Protein AF-A0A957S3L6-F1 (afdb_monomer_lite)

Structure (mmCIF, N/CA/C/O backbone):
data_AF-A0A957S3L6-F1
#
_entry.id   AF-A0A957S3L6-F1
#
loop_
_atom_site.group_PDB
_atom_site.id
_atom_site.type_symbol
_atom_site.label_atom_id
_atom_site.label_alt_id
_atom_site.label_comp_id
_atom_site.label_asym_id
_atom_site.label_entity_id
_atom_site.label_seq_id
_atom_site.pdbx_PDB_ins_code
_atom_site.Cartn_x
_atom_site.Cartn_y
_atom_site.Cartn_z
_atom_site.occupancy
_atom_site.B_iso_or_equiv
_atom_site.auth_seq_id
_atom_site.auth_comp_id
_atom_site.auth_asym_id
_atom_site.auth_atom_id
_atom_site.pdbx_PDB_model_num
ATOM 1 N N . SER A 1 1 ? -0.558 7.832 -27.952 1.00 47.16 1 SER A N 1
ATOM 2 C CA . SER A 1 1 ? -0.254 6.564 -28.649 1.00 47.16 1 SER A CA 1
ATOM 3 C C . SER A 1 1 ? -1.316 5.564 -28.239 1.00 47.16 1 SER A C 1
ATOM 5 O O . SER A 1 1 ? -1.708 5.619 -27.081 1.00 47.16 1 SER A O 1
ATOM 7 N N . MET A 1 2 ? -1.756 4.665 -29.127 1.00 42.72 2 MET A N 1
ATOM 8 C CA . MET A 1 2 ? -2.673 3.551 -28.800 1.00 42.72 2 MET A CA 1
ATOM 9 C C . MET A 1 2 ? -2.180 2.673 -27.633 1.00 42.72 2 MET A C 1
ATOM 11 O O . MET A 1 2 ? -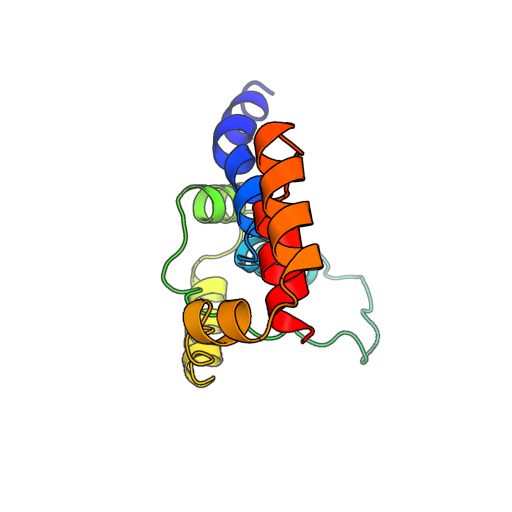2.943 1.884 -27.089 1.00 42.72 2 MET A O 1
ATOM 15 N N . GLU A 1 3 ? -0.917 2.820 -27.237 1.00 55.38 3 GLU A N 1
ATOM 16 C CA . GLU A 1 3 ? -0.316 2.157 -26.083 1.00 55.38 3 GLU A CA 1
ATOM 17 C C . GLU A 1 3 ? -0.774 2.752 -24.743 1.00 55.38 3 GLU A C 1
ATOM 19 O O . GLU A 1 3 ? -0.975 1.994 -23.806 1.00 55.38 3 GLU A O 1
ATOM 24 N N . ALA A 1 4 ? -1.010 4.066 -24.631 1.00 54.25 4 ALA A N 1
ATOM 25 C CA . ALA A 1 4 ? -1.374 4.708 -23.358 1.00 54.25 4 ALA A CA 1
ATOM 26 C C . ALA A 1 4 ? -2.774 4.293 -22.857 1.00 54.25 4 ALA A C 1
ATOM 28 O O . ALA A 1 4 ? -2.975 4.103 -21.657 1.00 54.25 4 ALA A O 1
ATOM 29 N N . GLU A 1 5 ? -3.718 4.070 -23.776 1.00 57.34 5 GLU A N 1
ATOM 30 C CA . GLU A 1 5 ? -5.068 3.581 -23.471 1.00 57.34 5 GLU A CA 1
ATOM 31 C C . GLU A 1 5 ? -5.100 2.138 -22.925 1.00 57.34 5 GLU A C 1
ATOM 33 O O . GLU A 1 5 ? -6.062 1.766 -22.253 1.00 57.34 5 GLU A O 1
ATOM 38 N N . GLY A 1 6 ? -4.066 1.322 -23.174 1.00 75.75 6 GLY A N 1
ATOM 39 C CA . GLY A 1 6 ? -4.028 -0.087 -22.757 1.00 75.75 6 GLY A CA 1
ATOM 40 C C . GLY A 1 6 ? -3.629 -0.316 -21.294 1.00 75.75 6 GLY A C 1
ATOM 41 O O . GLY A 1 6 ? -4.062 -1.294 -20.687 1.00 75.75 6 GLY A O 1
ATOM 42 N N . TRP A 1 7 ? -2.836 0.587 -20.708 1.00 83.25 7 TRP A N 1
ATOM 43 C CA . TRP A 1 7 ? -2.279 0.404 -19.358 1.00 83.25 7 TRP A CA 1
ATOM 44 C C . TRP A 1 7 ? -3.213 0.874 -18.249 1.00 83.25 7 TRP A C 1
ATOM 46 O O . TRP A 1 7 ? -3.209 0.305 -17.160 1.00 83.25 7 TRP A O 1
ATOM 56 N N . LEU A 1 8 ? -4.041 1.888 -18.513 1.00 86.56 8 LEU A N 1
ATOM 57 C CA . LEU A 1 8 ? -4.929 2.470 -17.503 1.00 86.56 8 LEU A CA 1
ATOM 58 C C . LEU A 1 8 ? -5.844 1.433 -16.826 1.00 86.56 8 LEU A C 1
ATOM 60 O O . LEU A 1 8 ? -5.908 1.442 -15.596 1.00 86.56 8 LEU A O 1
ATOM 64 N N . PRO A 1 9 ? -6.501 0.500 -17.546 1.00 92.56 9 PRO A N 1
ATOM 65 C CA . PRO A 1 9 ? -7.291 -0.551 -16.904 1.00 92.56 9 PRO A CA 1
ATOM 66 C C . PRO A 1 9 ? -6.461 -1.488 -16.017 1.00 92.56 9 PRO A C 1
ATOM 68 O O . PRO A 1 9 ? -6.946 -1.920 -14.973 1.00 92.56 9 PRO A O 1
ATOM 71 N N . ALA A 1 10 ? -5.217 -1.783 -16.405 1.00 92.38 10 ALA A N 1
ATOM 72 C CA . ALA A 1 10 ? -4.316 -2.649 -15.645 1.00 92.38 10 ALA A CA 1
ATOM 73 C C . ALA A 1 10 ? -3.745 -1.954 -14.397 1.00 92.38 10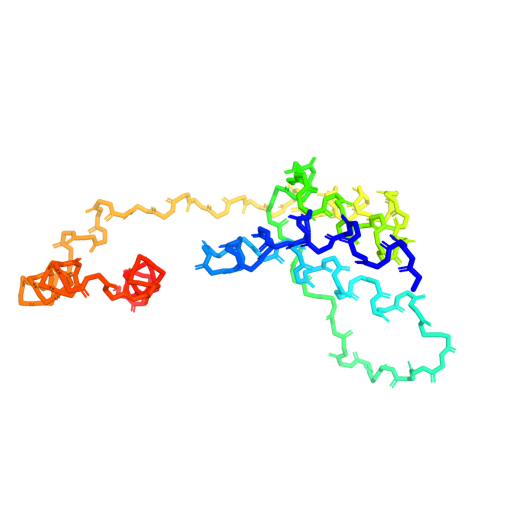 ALA A C 1
ATOM 75 O O . ALA A 1 10 ? -3.530 -2.608 -13.379 1.00 92.38 10 ALA A O 1
ATOM 76 N N . LEU A 1 11 ? -3.554 -0.632 -14.453 1.00 94.69 11 LEU A N 1
ATOM 77 C CA . LEU A 1 11 ? -3.054 0.189 -13.345 1.00 94.69 11 LEU A CA 1
ATOM 78 C C . LEU A 1 11 ? -4.164 0.679 -12.406 1.00 94.69 11 LEU A C 1
ATOM 80 O O . LEU A 1 11 ? -3.900 0.951 -11.237 1.00 94.69 11 LEU A O 1
ATOM 84 N N . ALA A 1 12 ? -5.415 0.764 -12.869 1.00 93.50 12 ALA A N 1
ATOM 85 C CA . ALA A 1 12 ? -6.549 1.224 -12.063 1.00 93.50 12 ALA A CA 1
ATOM 86 C C . ALA A 1 12 ? -6.671 0.539 -10.678 1.00 93.50 12 ALA A C 1
ATOM 88 O O . ALA A 1 12 ? -6.969 1.242 -9.703 1.00 93.50 12 ALA A O 1
ATOM 89 N N . PRO A 1 13 ? -6.406 -0.778 -10.520 1.00 95.44 13 PRO A N 1
ATOM 90 C CA . PRO A 1 13 ? -6.469 -1.434 -9.215 1.00 95.44 13 PRO A CA 1
ATOM 91 C C . PRO A 1 13 ? -5.426 -0.941 -8.200 1.00 95.44 13 PRO A C 1
ATOM 93 O O . PRO A 1 13 ? -5.704 -1.020 -7.003 1.00 95.44 13 PRO A O 1
ATOM 96 N N . VAL A 1 14 ? -4.295 -0.360 -8.632 1.00 96.06 14 VAL A N 1
ATOM 97 C CA . VAL A 1 14 ? -3.252 0.184 -7.733 1.00 96.06 14 VAL A CA 1
ATOM 98 C C . VAL A 1 14 ? -3.842 1.190 -6.744 1.00 96.06 14 VAL A C 1
ATOM 100 O O . VAL A 1 14 ? -3.513 1.184 -5.558 1.00 96.06 14 VAL A O 1
ATOM 103 N N . ARG A 1 15 ? -4.791 2.022 -7.193 1.00 94.62 15 ARG A N 1
ATOM 104 C CA . ARG A 1 15 ? -5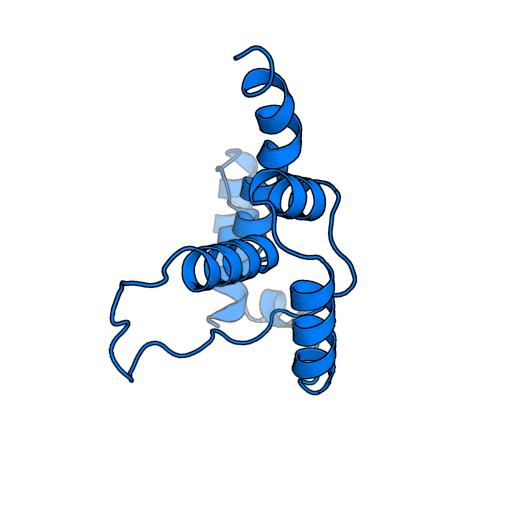.486 2.970 -6.310 1.00 94.62 15 ARG A CA 1
ATOM 105 C C . ARG A 1 15 ? -6.192 2.253 -5.157 1.00 94.62 15 ARG A C 1
ATOM 107 O O . ARG A 1 15 ? -6.133 2.709 -4.017 1.00 94.62 15 ARG A O 1
ATOM 114 N N . ASN A 1 16 ? -6.882 1.152 -5.446 1.00 90.38 16 ASN A N 1
ATOM 115 C CA . ASN A 1 16 ? -7.596 0.391 -4.426 1.00 90.38 16 ASN A CA 1
ATOM 116 C C . ASN A 1 16 ? -6.629 -0.321 -3.480 1.00 90.38 16 ASN A C 1
ATOM 118 O O . ASN A 1 16 ? -6.896 -0.347 -2.282 1.00 90.38 16 ASN A O 1
ATOM 122 N N . GLU A 1 17 ? -5.512 -0.840 -3.985 1.00 93.25 17 GLU A N 1
ATOM 123 C CA . GLU A 1 17 ? -4.448 -1.442 -3.172 1.00 93.25 17 GLU A CA 1
ATOM 124 C C . GLU A 1 17 ? -3.903 -0.445 -2.139 1.00 93.25 17 GLU A C 1
ATOM 126 O O . GLU A 1 17 ? -3.936 -0.728 -0.938 1.00 93.25 17 GLU A O 1
ATOM 131 N N . ILE A 1 18 ? -3.550 0.771 -2.575 1.00 92.38 18 ILE A N 1
ATOM 132 C CA . ILE A 1 18 ? -3.067 1.847 -1.693 1.00 92.38 18 ILE A CA 1
ATOM 133 C C . ILE A 1 18 ? -4.113 2.190 -0.624 1.00 92.38 18 ILE A C 1
ATOM 135 O O . ILE A 1 18 ? -3.801 2.245 0.564 1.00 92.38 18 ILE A O 1
ATOM 139 N N . LEU A 1 19 ? -5.382 2.348 -1.014 1.00 86.50 19 LEU A N 1
ATOM 140 C CA . LEU A 1 19 ? -6.483 2.617 -0.076 1.00 86.50 19 LEU A CA 1
ATOM 141 C C . LEU A 1 19 ? -6.713 1.485 0.943 1.00 86.50 19 LEU A C 1
ATOM 143 O O . LEU A 1 19 ? -7.320 1.700 1.994 1.00 86.50 19 LEU A O 1
ATOM 147 N N . HIS A 1 20 ? -6.261 0.267 0.645 1.00 83.94 20 HIS A N 1
ATOM 148 C CA . HIS A 1 20 ? -6.356 -0.887 1.538 1.00 83.94 20 HIS A CA 1
ATOM 149 C C . HIS A 1 20 ? -5.079 -1.130 2.353 1.00 83.94 20 HIS A C 1
ATOM 151 O O . HIS A 1 20 ? -5.063 -2.032 3.192 1.00 83.94 20 HIS A O 1
ATOM 157 N N . GLY A 1 21 ? -4.060 -0.282 2.192 1.00 83.94 21 GLY A N 1
ATOM 158 C CA . GLY A 1 21 ? -2.793 -0.369 2.914 1.00 83.94 21 GLY A CA 1
ATOM 159 C C . GLY A 1 21 ? -1.765 -1.288 2.261 1.00 83.94 21 GLY A C 1
ATOM 160 O O . GLY A 1 21 ? -0.788 -1.660 2.906 1.00 83.94 21 GLY A O 1
ATOM 161 N N . ASP A 1 22 ? -1.979 -1.678 1.006 1.00 90.62 22 ASP A N 1
ATOM 162 C CA . ASP A 1 22 ? -0.956 -2.337 0.207 1.00 90.62 22 ASP A CA 1
ATOM 163 C C . ASP A 1 22 ? -0.118 -1.276 -0.513 1.00 90.62 22 ASP A C 1
ATOM 165 O O . ASP A 1 22 ? -0.495 -0.738 -1.553 1.00 90.62 22 ASP A O 1
ATOM 169 N N . TYR A 1 23 ? 1.023 -0.946 0.090 1.00 93.38 23 TYR A N 1
ATOM 170 C CA . TYR A 1 23 ? 1.916 0.113 -0.380 1.00 93.38 23 TYR A CA 1
ATOM 171 C C . TYR A 1 23 ? 3.046 -0.392 -1.282 1.00 93.38 23 TYR A C 1
ATOM 173 O O . TYR A 1 23 ? 3.960 0.372 -1.593 1.00 93.38 23 TYR A O 1
ATOM 181 N N . ARG A 1 24 ? 2.991 -1.651 -1.748 1.00 95.44 24 ARG A N 1
ATOM 182 C CA . ARG A 1 24 ? 4.012 -2.210 -2.653 1.00 95.44 24 ARG A CA 1
ATOM 183 C C . ARG A 1 24 ? 4.182 -1.373 -3.918 1.00 95.44 24 ARG A C 1
ATOM 185 O O . ARG A 1 24 ? 5.308 -1.114 -4.319 1.00 95.44 24 ARG A O 1
ATOM 192 N N . ALA A 1 25 ? 3.091 -0.854 -4.479 1.00 95.69 25 ALA A N 1
ATOM 193 C CA . ALA A 1 25 ? 3.142 0.050 -5.626 1.00 95.69 25 ALA A CA 1
ATOM 194 C C . ALA A 1 25 ? 3.928 1.349 -5.354 1.00 95.69 25 ALA A C 1
ATOM 196 O O . ALA A 1 25 ? 4.671 1.802 -6.217 1.00 95.69 25 ALA A O 1
ATOM 197 N N . LEU A 1 26 ? 3.816 1.927 -4.152 1.00 95.25 26 LEU A N 1
ATOM 198 C CA . LEU A 1 26 ? 4.562 3.138 -3.788 1.00 95.25 26 LEU A CA 1
ATOM 199 C C . LEU A 1 26 ? 6.061 2.852 -3.650 1.00 95.25 26 LEU A C 1
ATOM 201 O O . LEU A 1 26 ? 6.875 3.650 -4.105 1.00 95.25 26 LEU A O 1
ATOM 205 N N . TYR A 1 27 ? 6.422 1.697 -3.083 1.00 94.50 27 TYR A N 1
ATOM 206 C CA . TYR A 1 27 ? 7.814 1.244 -3.031 1.00 94.50 27 TYR A CA 1
ATOM 207 C C . TYR A 1 27 ? 8.402 1.040 -4.437 1.00 94.50 27 TYR A C 1
ATOM 209 O O . TYR A 1 27 ? 9.515 1.477 -4.706 1.00 94.50 27 TYR A O 1
ATOM 217 N N . LEU A 1 28 ? 7.644 0.428 -5.354 1.00 94.94 28 LEU A N 1
ATOM 218 C CA . LEU A 1 28 ? 8.074 0.223 -6.742 1.00 94.94 28 LEU A CA 1
ATOM 219 C C . LEU A 1 28 ? 8.298 1.551 -7.480 1.00 94.94 28 LEU A C 1
ATOM 221 O O . LEU A 1 28 ? 9.309 1.704 -8.157 1.00 94.94 28 LEU A O 1
ATOM 225 N N . VAL A 1 29 ? 7.406 2.532 -7.304 1.00 93.31 29 VAL A N 1
ATOM 226 C CA . VAL A 1 29 ? 7.592 3.884 -7.866 1.00 93.31 29 VAL A CA 1
ATOM 227 C C . VAL A 1 29 ? 8.809 4.573 -7.257 1.00 93.31 29 VAL A C 1
ATOM 229 O O . VAL A 1 29 ? 9.546 5.231 -7.982 1.00 93.31 29 VAL A O 1
ATOM 232 N N . TRP A 1 30 ? 9.051 4.405 -5.953 1.00 91.50 30 TRP A N 1
ATOM 233 C CA . TRP A 1 30 ? 10.264 4.920 -5.319 1.00 91.50 30 TRP A CA 1
ATOM 234 C C . TRP A 1 30 ? 11.524 4.297 -5.935 1.00 91.50 30 TRP A C 1
ATOM 236 O O . TRP A 1 30 ? 12.424 5.036 -6.317 1.00 91.50 30 TRP A O 1
ATOM 246 N N . ARG A 1 31 ? 11.562 2.968 -6.131 1.00 89.50 31 ARG A N 1
ATOM 247 C CA . ARG A 1 31 ? 12.684 2.294 -6.815 1.00 89.50 31 ARG A CA 1
ATOM 248 C C . ARG A 1 31 ? 12.917 2.845 -8.213 1.00 89.50 31 ARG A C 1
ATOM 250 O O . ARG A 1 31 ? 14.036 3.216 -8.538 1.00 89.50 31 ARG A O 1
ATOM 257 N N . TRP A 1 32 ? 11.853 2.935 -9.002 1.00 89.75 32 TRP A N 1
ATOM 258 C CA . TRP A 1 32 ? 11.915 3.496 -10.344 1.00 89.75 32 TRP A CA 1
ATOM 259 C C . TRP A 1 32 ? 12.441 4.933 -10.353 1.00 89.75 32 TRP A C 1
ATOM 261 O O . TRP A 1 32 ? 13.278 5.270 -11.178 1.00 89.75 32 TRP A O 1
ATOM 271 N N . PHE A 1 33 ? 11.983 5.768 -9.418 1.00 85.69 33 PHE A N 1
ATOM 272 C CA . PHE A 1 33 ? 12.408 7.161 -9.311 1.00 85.69 33 PHE A CA 1
ATOM 273 C C . PHE A 1 33 ? 13.904 7.298 -8.998 1.00 85.69 33 PHE A C 1
ATOM 275 O O . PHE A 1 33 ? 14.564 8.135 -9.601 1.00 85.69 33 PHE A O 1
ATOM 282 N N . ILE A 1 34 ? 14.443 6.466 -8.100 1.00 83.19 34 ILE A N 1
ATOM 283 C CA . ILE A 1 34 ? 15.879 6.464 -7.774 1.00 83.19 34 ILE A CA 1
ATOM 284 C C . ILE A 1 34 ? 16.728 5.979 -8.955 1.00 83.19 34 ILE A C 1
ATOM 286 O O . ILE A 1 34 ? 17.814 6.503 -9.175 1.00 83.19 34 ILE A O 1
ATOM 290 N N . ASP A 1 35 ? 16.239 5.005 -9.726 1.00 77.50 35 ASP A N 1
ATOM 291 C CA . ASP A 1 35 ? 16.980 4.437 -10.861 1.00 77.50 35 ASP A CA 1
ATOM 292 C C . ASP A 1 35 ? 16.927 5.328 -12.126 1.00 77.50 35 ASP A C 1
ATOM 294 O O . ASP A 1 35 ? 17.705 5.126 -13.057 1.00 77.50 35 ASP A O 1
ATOM 298 N N . LEU A 1 36 ? 16.007 6.299 -12.191 1.00 72.50 36 LEU A N 1
ATOM 299 C CA . LEU A 1 36 ? 15.830 7.193 -13.342 1.00 72.50 36 LEU A CA 1
ATOM 300 C C . LEU A 1 36 ? 16.842 8.339 -13.425 1.00 72.50 36 LEU A C 1
ATOM 302 O O . LEU A 1 36 ? 16.941 8.968 -14.482 1.00 72.50 36 LEU A O 1
ATOM 306 N N . ASP A 1 37 ? 17.532 8.660 -12.334 1.00 61.78 37 ASP A N 1
ATOM 307 C CA . ASP A 1 37 ? 18.216 9.943 -12.214 1.00 61.78 37 ASP A CA 1
ATOM 308 C C . ASP A 1 37 ? 19.719 9.793 -11.945 1.00 61.78 37 ASP A C 1
ATOM 310 O O . ASP A 1 37 ? 20.166 9.688 -10.807 1.00 61.78 37 ASP A O 1
ATOM 314 N N . ASP A 1 38 ? 20.513 9.849 -13.018 1.00 56.28 38 ASP A N 1
ATOM 315 C CA . ASP A 1 38 ? 21.979 9.979 -12.977 1.00 56.28 38 ASP A CA 1
ATOM 316 C C . ASP A 1 38 ? 22.444 11.378 -12.481 1.00 56.28 38 ASP A C 1
ATOM 318 O O . ASP A 1 38 ? 23.645 11.663 -12.491 1.00 56.28 38 ASP A O 1
ATOM 322 N N . GLY A 1 39 ? 21.535 12.293 -12.099 1.00 52.50 39 GLY A N 1
ATOM 323 C CA . GLY A 1 39 ? 21.865 13.711 -11.887 1.00 52.50 39 GLY A CA 1
ATOM 324 C C . GLY A 1 39 ? 21.159 14.448 -10.746 1.00 52.50 39 GLY A C 1
ATOM 325 O O . GLY A 1 39 ? 21.550 15.581 -10.450 1.00 52.50 39 GLY A O 1
ATOM 326 N N . VAL A 1 40 ? 20.166 13.863 -10.077 1.00 56.50 40 VAL A N 1
ATOM 327 C CA . VAL A 1 40 ? 19.645 14.429 -8.827 1.00 56.50 40 VAL A CA 1
ATOM 328 C C . VAL A 1 40 ? 20.538 13.974 -7.683 1.00 56.50 40 VAL A C 1
ATOM 330 O O . VAL A 1 40 ? 20.514 12.817 -7.272 1.00 56.50 40 VAL A O 1
ATOM 333 N N . GLU A 1 41 ? 21.319 14.916 -7.146 1.00 58.12 41 GLU A N 1
ATOM 334 C CA . GLU A 1 41 ? 21.913 14.803 -5.813 1.00 58.12 41 GLU A CA 1
ATOM 335 C C . GLU A 1 41 ? 20.769 14.728 -4.797 1.00 58.12 41 GLU A C 1
ATOM 337 O O . GLU A 1 41 ? 20.334 15.720 -4.206 1.00 58.12 41 GLU A O 1
ATOM 342 N N . LEU A 1 42 ? 20.223 13.528 -4.631 1.00 63.19 42 LEU A N 1
ATOM 343 C CA . LEU A 1 42 ? 19.447 13.198 -3.458 1.00 63.19 42 LEU A CA 1
ATOM 344 C C . LEU A 1 42 ? 20.402 13.401 -2.292 1.00 63.19 42 LEU A C 1
ATOM 346 O O . LEU A 1 42 ? 21.421 12.719 -2.202 1.00 63.19 42 LEU A O 1
ATOM 350 N N . GLY A 1 43 ? 20.119 14.405 -1.462 1.00 61.38 43 GLY A N 1
ATOM 351 C CA . GLY A 1 43 ? 20.930 14.651 -0.277 1.00 61.38 43 GLY A CA 1
ATOM 352 C C . GLY A 1 43 ? 21.068 13.362 0.531 1.00 61.38 43 GLY A C 1
ATOM 353 O O . GLY A 1 43 ? 20.171 12.517 0.495 1.00 61.38 43 GLY A O 1
ATOM 354 N N . ASP A 1 44 ? 22.165 13.232 1.276 1.00 65.38 44 ASP A N 1
ATOM 355 C CA . ASP A 1 44 ? 22.518 12.028 2.050 1.00 65.38 44 ASP A CA 1
ATOM 356 C C . ASP A 1 44 ? 21.402 11.529 3.003 1.00 65.38 44 ASP A C 1
ATOM 358 O O . ASP A 1 44 ? 21.457 10.412 3.515 1.00 65.38 44 ASP A O 1
ATOM 362 N N . ASP A 1 45 ? 20.366 12.341 3.221 1.00 71.75 45 ASP A N 1
ATOM 363 C CA . ASP A 1 45 ? 19.181 12.059 4.028 1.00 71.75 45 ASP A CA 1
ATOM 364 C C . ASP A 1 45 ? 18.068 11.273 3.295 1.00 71.75 45 ASP A C 1
ATOM 366 O O . ASP A 1 45 ? 17.079 10.880 3.924 1.00 71.75 45 ASP A O 1
ATOM 370 N N . VAL A 1 46 ? 18.170 11.038 1.979 1.00 74.81 46 VAL A N 1
ATOM 371 C CA . VAL A 1 46 ? 17.169 10.252 1.233 1.00 74.81 46 VAL A CA 1
ATOM 372 C C . VAL A 1 46 ? 17.410 8.762 1.456 1.00 74.81 46 VAL A C 1
ATOM 374 O O . VAL A 1 46 ? 18.153 8.097 0.737 1.00 74.81 46 VAL A O 1
ATOM 377 N N . LEU A 1 47 ? 16.752 8.231 2.481 1.00 79.88 47 LEU A N 1
ATOM 378 C CA . LEU A 1 47 ? 16.829 6.822 2.850 1.00 79.88 47 LEU A CA 1
ATOM 379 C C . LEU A 1 47 ? 15.839 5.965 2.060 1.00 79.88 47 LEU A C 1
ATOM 381 O O . LEU A 1 47 ? 14.718 6.384 1.759 1.00 79.88 47 LEU A O 1
ATOM 385 N N . GLU A 1 48 ? 16.242 4.721 1.795 1.00 84.19 48 GLU A N 1
ATOM 386 C CA . GLU A 1 48 ? 15.333 3.705 1.273 1.00 84.19 48 GLU A CA 1
ATOM 387 C C . GLU A 1 48 ? 14.170 3.485 2.253 1.00 84.19 48 GLU A C 1
ATOM 389 O O . GLU A 1 48 ? 14.405 3.199 3.434 1.00 84.19 48 GLU A O 1
ATOM 394 N N . PRO A 1 49 ? 12.906 3.618 1.801 1.00 87.56 49 PRO A N 1
ATOM 395 C CA . PRO A 1 49 ? 11.766 3.274 2.625 1.00 87.56 49 PRO A CA 1
ATOM 396 C C . PRO A 1 49 ? 11.811 1.781 2.980 1.00 87.56 49 PRO A C 1
ATOM 398 O O . PRO A 1 49 ? 12.328 0.973 2.204 1.00 87.56 49 PRO A O 1
ATOM 401 N N . PRO A 1 50 ? 11.222 1.378 4.120 1.00 87.31 50 PRO A N 1
ATOM 402 C CA . PRO A 1 50 ? 11.159 -0.026 4.501 1.00 87.31 50 PRO A CA 1
ATOM 403 C C . PRO A 1 50 ? 10.575 -0.888 3.380 1.00 87.31 50 PRO A C 1
ATOM 405 O O . PRO A 1 50 ? 9.525 -0.557 2.819 1.00 87.31 50 PRO A O 1
ATOM 408 N N . VAL A 1 51 ? 11.233 -2.012 3.085 1.00 89.56 51 VAL A N 1
ATOM 409 C CA . VAL A 1 51 ? 10.744 -2.956 2.078 1.00 89.56 51 VAL A CA 1
ATOM 410 C C . VAL A 1 51 ? 9.371 -3.479 2.520 1.00 89.56 51 VAL A C 1
ATOM 412 O O . VAL A 1 51 ? 9.251 -4.035 3.617 1.00 89.56 51 VAL A O 1
ATOM 415 N N . PRO A 1 52 ? 8.319 -3.315 1.701 1.00 88.75 52 PRO A N 1
ATOM 416 C CA . PRO A 1 52 ? 6.984 -3.754 2.068 1.00 88.75 52 PRO A CA 1
ATOM 417 C C . PRO A 1 52 ? 6.901 -5.289 2.120 1.00 88.75 52 PRO A C 1
ATOM 419 O O . PRO A 1 52 ? 7.542 -5.980 1.321 1.00 88.75 52 PRO A O 1
ATOM 422 N N . PRO A 1 53 ? 6.072 -5.852 3.016 1.00 84.81 53 PRO A N 1
ATOM 423 C CA . PRO A 1 53 ? 5.906 -7.294 3.114 1.00 84.81 53 PRO A CA 1
ATOM 424 C C . PRO A 1 53 ? 5.311 -7.865 1.824 1.00 84.81 53 PRO A C 1
ATOM 426 O O . PRO A 1 53 ? 4.478 -7.233 1.168 1.00 84.81 53 PRO A O 1
ATOM 429 N N . ARG A 1 54 ? 5.676 -9.113 1.508 1.00 88.44 54 ARG A N 1
ATOM 430 C CA . ARG A 1 54 ? 5.164 -9.869 0.349 1.00 88.44 54 ARG A CA 1
ATOM 431 C C . ARG A 1 54 ? 5.508 -9.230 -1.004 1.00 88.44 54 ARG A C 1
ATOM 433 O O . ARG A 1 54 ? 4.738 -9.347 -1.961 1.00 88.44 54 ARG A O 1
ATOM 440 N N . LEU A 1 55 ? 6.635 -8.522 -1.094 1.00 91.38 55 LEU A N 1
ATOM 441 C CA . LEU A 1 55 ? 7.125 -7.961 -2.358 1.00 91.38 55 LEU A CA 1
ATOM 442 C C . LEU A 1 55 ? 7.480 -9.055 -3.390 1.00 91.38 55 LEU A C 1
ATOM 444 O O . LEU A 1 55 ? 7.471 -8.796 -4.586 1.00 91.38 55 LEU A O 1
ATOM 448 N N . ASP A 1 56 ? 7.688 -10.296 -2.943 1.00 89.88 56 ASP A N 1
ATOM 449 C CA . ASP A 1 56 ? 7.847 -11.503 -3.765 1.00 89.88 56 ASP A CA 1
ATOM 450 C C . ASP A 1 56 ? 6.536 -12.003 -4.412 1.00 89.88 56 ASP A C 1
ATOM 452 O O . ASP A 1 56 ? 6.567 -12.874 -5.281 1.00 89.88 56 ASP A O 1
ATOM 456 N N . LYS A 1 57 ? 5.372 -11.479 -4.000 1.00 91.81 57 LYS A N 1
ATOM 457 C CA . LYS A 1 57 ? 4.035 -11.939 -4.429 1.00 91.81 57 LYS A CA 1
ATOM 458 C C . LYS A 1 57 ? 3.210 -10.820 -5.055 1.00 91.81 57 LYS A C 1
ATOM 460 O O . LYS A 1 57 ? 2.143 -10.464 -4.547 1.00 91.81 57 LYS A O 1
ATOM 465 N N . LEU A 1 58 ? 3.721 -10.241 -6.132 1.00 94.50 58 LEU A N 1
ATOM 466 C CA . LEU A 1 58 ? 3.114 -9.099 -6.818 1.00 94.50 58 LEU A CA 1
ATOM 467 C C . LEU A 1 58 ? 1.697 -9.403 -7.329 1.00 94.50 58 LEU A C 1
ATOM 469 O O . LEU A 1 58 ? 1.396 -10.514 -7.771 1.00 94.50 58 LEU A O 1
ATOM 473 N N . THR A 1 59 ? 0.816 -8.404 -7.272 1.00 95.62 59 THR A N 1
ATOM 474 C CA . THR A 1 59 ? -0.488 -8.463 -7.952 1.00 95.62 59 THR A CA 1
ATOM 475 C C . THR A 1 59 ? -0.326 -8.202 -9.451 1.00 95.62 59 THR A C 1
ATOM 477 O O . THR A 1 59 ? 0.694 -7.680 -9.899 1.00 95.62 59 THR A O 1
ATOM 480 N N . VAL A 1 60 ? -1.359 -8.504 -10.245 1.00 95.38 60 VAL A N 1
ATOM 481 C CA . VAL A 1 60 ? -1.373 -8.182 -11.687 1.00 95.38 60 VAL A CA 1
ATOM 482 C C . VAL A 1 60 ? -1.178 -6.681 -11.926 1.00 95.38 60 VAL A C 1
ATOM 484 O O . VAL A 1 60 ? -0.464 -6.297 -12.845 1.00 95.38 60 VAL A O 1
ATOM 487 N N . ALA A 1 61 ? -1.766 -5.831 -11.081 1.00 96.25 61 ALA A N 1
ATOM 488 C CA . ALA A 1 61 ? -1.640 -4.383 -11.206 1.00 96.25 61 ALA A CA 1
ATOM 489 C C . ALA A 1 61 ? -0.228 -3.886 -10.849 1.00 96.25 61 ALA A C 1
ATOM 491 O O . ALA A 1 61 ? 0.291 -2.984 -11.501 1.00 96.25 61 ALA A O 1
ATOM 492 N N . GLN A 1 62 ? 0.423 -4.508 -9.861 1.00 96.75 62 GLN A N 1
ATOM 493 C CA . GLN A 1 62 ? 1.815 -4.216 -9.499 1.00 96.75 62 GLN A CA 1
ATOM 494 C C . GLN A 1 62 ? 2.799 -4.690 -10.572 1.00 96.75 62 GLN A C 1
ATOM 496 O O . GLN A 1 62 ? 3.761 -3.984 -10.861 1.00 96.75 62 GLN A O 1
ATOM 501 N N . GLN A 1 63 ? 2.538 -5.839 -11.204 1.00 96.12 63 GLN A N 1
ATOM 502 C CA . GLN A 1 63 ? 3.324 -6.285 -12.354 1.00 96.12 63 GLN A CA 1
ATOM 503 C C . GLN A 1 63 ? 3.158 -5.329 -13.539 1.00 96.12 63 GLN A C 1
ATOM 505 O O . GLN A 1 63 ? 4.147 -4.901 -14.119 1.00 96.12 63 GLN A O 1
ATOM 510 N N . ALA A 1 64 ? 1.925 -4.911 -13.840 1.00 94.94 64 ALA A N 1
ATOM 511 C CA . ALA A 1 64 ? 1.673 -3.922 -14.886 1.00 94.94 64 ALA A CA 1
ATOM 512 C C . ALA A 1 64 ? 2.384 -2.586 -14.609 1.00 94.94 64 ALA A C 1
ATOM 514 O O . ALA A 1 64 ? 2.835 -1.931 -15.543 1.00 94.94 64 ALA A O 1
ATOM 515 N N . LEU A 1 65 ? 2.509 -2.188 -13.338 1.00 95.50 65 LEU A N 1
ATOM 516 C CA . LEU A 1 65 ? 3.272 -1.008 -12.932 1.00 95.50 65 LEU A CA 1
ATOM 517 C C . LEU A 1 65 ? 4.779 -1.179 -13.165 1.00 95.50 65 LEU A C 1
ATOM 519 O O . LEU A 1 65 ? 5.405 -0.259 -13.680 1.00 95.50 65 LEU A O 1
ATOM 523 N N . ILE A 1 66 ? 5.349 -2.341 -12.830 1.00 94.88 66 ILE A N 1
ATOM 524 C CA . ILE A 1 66 ? 6.756 -2.677 -13.116 1.00 94.88 66 ILE A CA 1
ATOM 525 C C . ILE A 1 66 ? 7.034 -2.600 -14.614 1.00 94.88 66 ILE A C 1
ATOM 527 O O . ILE A 1 66 ? 7.991 -1.943 -15.021 1.00 94.88 66 ILE A O 1
ATOM 531 N N . ASP A 1 67 ? 6.172 -3.224 -15.416 1.00 93.69 67 ASP A N 1
ATOM 532 C CA . ASP A 1 67 ? 6.308 -3.271 -16.869 1.00 93.69 67 ASP A CA 1
ATOM 533 C C . ASP A 1 67 ? 6.177 -1.865 -17.480 1.00 93.69 67 ASP A C 1
ATOM 535 O O . ASP A 1 67 ? 6.952 -1.496 -18.360 1.00 93.69 67 ASP A O 1
ATOM 539 N N . TRP A 1 68 ? 5.237 -1.054 -16.976 1.00 91.44 68 TRP A N 1
ATOM 540 C CA . TRP A 1 68 ? 5.035 0.330 -17.412 1.00 91.44 68 TRP A CA 1
ATOM 541 C C . 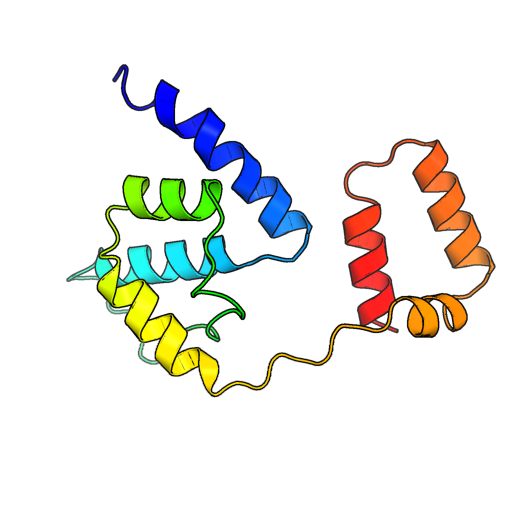TRP A 1 68 ? 6.217 1.243 -17.057 1.00 91.44 68 TRP A C 1
ATOM 543 O O . TRP A 1 68 ? 6.640 2.052 -17.881 1.00 91.44 68 TRP A O 1
ATOM 553 N N . CYS A 1 69 ? 6.770 1.103 -15.849 1.00 90.25 69 CYS A N 1
ATOM 554 C CA . CYS A 1 69 ? 7.954 1.836 -15.400 1.00 90.25 69 CYS A CA 1
ATOM 555 C C . CYS A 1 69 ? 9.257 1.312 -16.041 1.00 90.25 69 CYS A C 1
ATOM 557 O O . CYS A 1 69 ? 10.260 2.022 -16.054 1.00 90.25 69 CYS A O 1
ATOM 559 N N . GLY A 1 70 ? 9.271 0.084 -16.566 1.00 91.12 70 GLY A N 1
ATOM 560 C CA . GLY A 1 70 ? 10.482 -0.562 -17.076 1.00 91.12 70 GLY A CA 1
ATOM 561 C C . GLY A 1 70 ? 11.474 -0.957 -15.975 1.00 91.12 70 GLY A C 1
ATOM 562 O O . GLY A 1 70 ? 12.681 -0.934 -16.203 1.00 91.12 70 GLY A O 1
ATOM 563 N N . ILE A 1 71 ? 10.985 -1.292 -14.777 1.00 91.94 71 ILE A N 1
ATOM 564 C CA . ILE A 1 71 ? 11.834 -1.687 -13.639 1.00 91.94 71 ILE A CA 1
ATOM 565 C C . ILE A 1 71 ? 12.394 -3.093 -13.890 1.00 91.94 71 ILE A C 1
ATOM 567 O O . ILE A 1 71 ? 11.639 -4.015 -14.201 1.00 91.94 71 ILE A O 1
ATOM 571 N N . ASP A 1 72 ? 13.704 -3.302 -13.705 1.00 92.19 72 ASP A N 1
ATOM 572 C CA . ASP A 1 72 ? 14.282 -4.650 -13.789 1.00 92.19 72 ASP A CA 1
ATOM 573 C C . ASP A 1 72 ? 13.747 -5.522 -12.639 1.00 92.19 72 ASP A C 1
ATOM 575 O O . ASP A 1 72 ? 13.955 -5.245 -11.454 1.00 92.19 72 ASP A O 1
ATOM 579 N N . GLN A 1 73 ? 13.091 -6.630 -12.990 1.00 90.81 73 GLN A N 1
ATOM 580 C CA . GLN A 1 73 ? 12.539 -7.596 -12.040 1.00 90.81 73 GLN A CA 1
ATOM 581 C C . GLN A 1 73 ? 13.582 -8.112 -11.029 1.00 90.81 73 GLN A C 1
ATOM 583 O O . GLN A 1 73 ? 13.237 -8.477 -9.903 1.00 90.81 73 GLN A O 1
ATOM 588 N N . ARG A 1 74 ? 14.871 -8.141 -11.391 1.00 91.62 74 ARG A N 1
ATOM 589 C CA . ARG A 1 74 ? 15.964 -8.529 -10.487 1.00 91.62 74 ARG A CA 1
ATOM 590 C C . ARG A 1 74 ? 16.115 -7.568 -9.312 1.00 91.62 74 ARG A C 1
ATOM 592 O O . ARG A 1 74 ? 16.420 -8.037 -8.218 1.00 91.62 74 ARG A O 1
ATOM 599 N N . ILE A 1 75 ? 15.861 -6.273 -9.511 1.00 89.94 75 ILE A N 1
ATOM 600 C CA . ILE A 1 75 ? 15.892 -5.256 -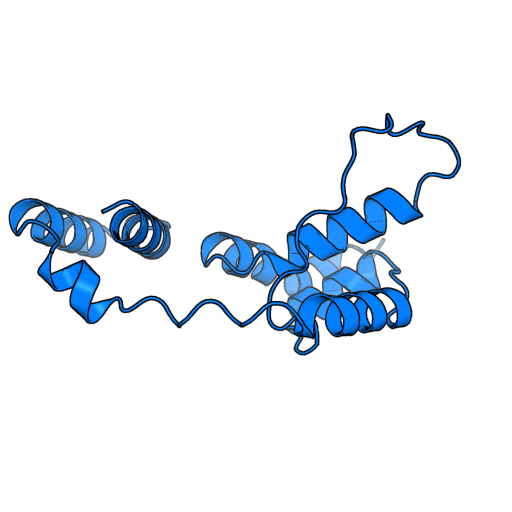8.448 1.00 89.94 75 ILE A CA 1
ATOM 601 C C . ILE A 1 75 ? 14.771 -5.533 -7.447 1.00 89.94 75 ILE A C 1
ATOM 603 O O . ILE A 1 75 ? 15.014 -5.600 -6.243 1.00 89.94 75 ILE A O 1
ATOM 607 N N . VAL A 1 76 ? 13.562 -5.804 -7.946 1.00 92.56 76 VAL A N 1
ATOM 608 C CA . VAL A 1 76 ? 12.401 -6.148 -7.109 1.00 92.56 76 VAL A CA 1
ATOM 609 C C . VAL A 1 76 ? 12.658 -7.424 -6.304 1.00 92.56 76 VAL A C 1
ATOM 611 O O . VAL A 1 76 ? 12.392 -7.471 -5.103 1.00 92.56 76 VAL A O 1
ATOM 614 N N . ASN A 1 77 ? 13.238 -8.446 -6.935 1.00 92.31 77 ASN A N 1
ATOM 615 C CA . ASN A 1 77 ? 13.565 -9.707 -6.270 1.00 92.31 77 ASN A CA 1
ATOM 616 C C . ASN A 1 77 ? 14.659 -9.538 -5.203 1.00 92.31 77 ASN A C 1
ATOM 618 O O . ASN A 1 77 ? 14.568 -10.140 -4.133 1.00 92.31 77 ASN A O 1
ATOM 622 N N . ALA A 1 78 ? 15.681 -8.721 -5.475 1.00 90.19 78 ALA A N 1
ATOM 623 C CA . ALA A 1 78 ? 16.740 -8.421 -4.514 1.00 90.19 78 ALA A CA 1
ATOM 624 C C . ALA A 1 78 ? 16.188 -7.678 -3.289 1.00 90.19 78 ALA A C 1
ATOM 626 O O . ALA A 1 78 ? 16.473 -8.068 -2.155 1.00 90.19 78 ALA A O 1
ATOM 627 N N . ALA A 1 79 ? 15.334 -6.675 -3.512 1.00 90.19 79 ALA A N 1
ATOM 628 C CA . ALA A 1 79 ? 14.630 -5.966 -2.450 1.00 90.19 79 ALA A CA 1
ATOM 629 C C . ALA A 1 79 ? 13.768 -6.912 -1.605 1.00 90.19 79 ALA A C 1
ATOM 631 O O . ALA A 1 79 ? 13.874 -6.919 -0.380 1.00 90.19 79 ALA A O 1
ATOM 632 N N . ALA A 1 80 ? 12.965 -7.766 -2.248 1.00 91.12 80 ALA A N 1
ATOM 633 C CA . ALA A 1 80 ? 12.127 -8.740 -1.554 1.00 91.12 80 ALA A CA 1
ATOM 634 C C . ALA A 1 80 ? 12.955 -9.696 -0.678 1.00 91.12 80 ALA A C 1
ATOM 636 O O . ALA A 1 80 ? 12.576 -9.972 0.460 1.00 91.12 80 ALA A O 1
ATOM 637 N N . ALA A 1 81 ? 14.110 -10.156 -1.170 1.00 88.44 81 ALA A N 1
ATOM 638 C CA . ALA A 1 81 ? 15.019 -11.013 -0.411 1.00 88.44 81 ALA A CA 1
ATOM 639 C C . ALA A 1 81 ? 15.644 -10.295 0.798 1.00 88.44 81 ALA A C 1
ATOM 641 O O . ALA A 1 81 ? 15.756 -10.891 1.869 1.00 88.44 81 ALA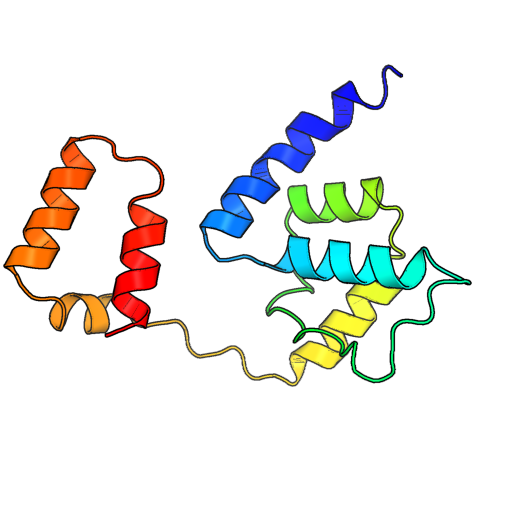 A O 1
ATOM 642 N N . ALA A 1 82 ? 16.011 -9.017 0.657 1.00 82.88 82 ALA A N 1
ATOM 643 C CA . ALA A 1 82 ? 16.513 -8.205 1.766 1.00 82.88 82 ALA A CA 1
ATOM 644 C C . ALA A 1 82 ? 15.424 -7.954 2.828 1.00 82.88 82 ALA A C 1
ATOM 646 O O . ALA A 1 82 ? 15.670 -8.089 4.030 1.00 82.88 82 ALA A O 1
ATOM 647 N N . GLY A 1 83 ? 14.197 -7.664 2.382 1.00 73.69 83 GLY A N 1
ATOM 648 C CA . GLY A 1 83 ? 13.036 -7.400 3.236 1.00 73.69 83 GLY A CA 1
ATOM 649 C C . GLY A 1 83 ? 12.462 -8.628 3.946 1.00 73.69 83 GLY A C 1
ATOM 650 O O . GLY A 1 83 ? 11.858 -8.480 5.003 1.00 73.69 83 GLY A O 1
ATOM 651 N N . ALA A 1 84 ? 12.694 -9.842 3.434 1.00 61.03 84 ALA A N 1
ATOM 652 C CA . ALA A 1 84 ? 12.230 -11.097 4.043 1.00 61.03 84 ALA A CA 1
ATOM 653 C C . ALA A 1 84 ? 12.834 -11.383 5.434 1.00 61.03 84 ALA A C 1
ATOM 655 O O . ALA A 1 84 ? 12.374 -12.280 6.140 1.00 61.03 84 ALA A O 1
ATOM 656 N N . THR A 1 85 ? 13.856 -10.625 5.841 1.00 56.81 85 THR A N 1
ATOM 657 C CA . THR A 1 85 ? 14.418 -10.667 7.201 1.00 56.81 85 THR A CA 1
ATOM 658 C C . THR A 1 85 ? 13.603 -9.859 8.217 1.00 56.81 85 THR A C 1
ATOM 660 O O . THR A 1 85 ? 13.734 -10.077 9.422 1.00 56.81 85 THR A O 1
ATOM 663 N N . GLY A 1 86 ? 12.727 -8.963 7.751 1.00 54.28 86 GLY A N 1
ATOM 664 C CA . GLY A 1 86 ? 11.740 -8.282 8.576 1.00 54.28 86 GLY A CA 1
ATOM 665 C C . GLY A 1 86 ? 10.582 -9.226 8.861 1.00 54.28 86 GLY A C 1
ATOM 666 O O . GLY A 1 86 ? 9.831 -9.576 7.954 1.00 54.28 86 GLY A O 1
ATOM 667 N N . ALA A 1 87 ? 10.444 -9.656 10.117 1.00 50.12 87 ALA A N 1
ATOM 668 C CA . ALA A 1 87 ? 9.291 -10.429 10.557 1.00 50.12 87 ALA A CA 1
ATOM 669 C C . ALA A 1 87 ? 8.006 -9.745 10.069 1.00 50.12 87 ALA A C 1
ATOM 671 O O . ALA A 1 87 ? 7.796 -8.559 10.332 1.00 50.12 87 ALA A O 1
ATOM 672 N N . GLU A 1 88 ? 7.171 -10.488 9.339 1.00 53.75 88 GLU A N 1
ATOM 673 C CA . GLU A 1 88 ? 5.843 -10.025 8.958 1.00 53.75 88 GLU A CA 1
ATOM 674 C C . GLU A 1 88 ? 5.153 -9.582 10.248 1.00 53.75 88 GLU A C 1
ATOM 676 O O . GLU A 1 88 ? 5.008 -10.377 11.183 1.00 53.75 88 GLU A O 1
ATOM 681 N N . ALA A 1 89 ? 4.838 -8.285 10.351 1.00 57.28 89 ALA A N 1
ATOM 682 C CA . ALA A 1 89 ? 4.153 -7.775 11.526 1.00 57.28 89 ALA A CA 1
ATOM 683 C C . ALA A 1 89 ? 2.912 -8.654 11.734 1.00 57.28 89 ALA A C 1
ATOM 685 O O . ALA A 1 89 ? 2.200 -8.913 10.754 1.00 57.28 89 ALA A O 1
ATOM 686 N N . PRO A 1 90 ? 2.678 -9.171 12.955 1.00 60.66 90 PRO A N 1
ATOM 687 C CA . PRO A 1 90 ? 1.578 -10.088 13.195 1.00 60.66 90 PRO A CA 1
ATOM 688 C C . PRO A 1 90 ? 0.292 -9.474 12.649 1.00 60.66 90 PRO A C 1
ATOM 690 O O . PRO A 1 90 ? 0.053 -8.273 12.812 1.00 60.66 90 PRO A O 1
ATOM 693 N N . ALA A 1 91 ? -0.500 -10.292 11.953 1.00 70.62 91 ALA A N 1
ATOM 694 C CA . ALA A 1 91 ? -1.750 -9.843 11.363 1.00 70.62 91 ALA A CA 1
ATOM 695 C C . ALA A 1 91 ? -2.565 -9.098 12.428 1.00 70.62 91 ALA A C 1
ATOM 697 O O . ALA A 1 91 ? -2.802 -9.623 13.515 1.00 70.62 91 ALA A O 1
ATOM 698 N N . PHE A 1 92 ? -2.943 -7.856 12.124 1.00 80.31 92 PHE A N 1
ATOM 699 C CA . PHE A 1 92 ? -3.653 -7.008 13.070 1.00 80.31 92 PHE A CA 1
ATOM 700 C C . PHE A 1 92 ? -4.973 -7.677 13.477 1.00 80.31 92 PHE A C 1
ATOM 702 O O . PHE A 1 92 ? -5.809 -7.973 12.618 1.00 80.31 92 PHE A O 1
ATOM 709 N N . ASP A 1 93 ? -5.162 -7.921 14.776 1.00 89.81 93 ASP A N 1
ATOM 710 C CA . ASP A 1 93 ? -6.366 -8.576 15.285 1.00 89.81 93 ASP A CA 1
ATOM 711 C C . ASP A 1 93 ? -7.536 -7.585 15.327 1.00 89.81 93 ASP A C 1
ATOM 713 O O . ASP A 1 93 ? -7.810 -6.909 16.324 1.00 89.81 93 ASP A O 1
ATOM 717 N N . TYR A 1 94 ? -8.252 -7.515 14.205 1.00 89.44 94 TYR A N 1
ATOM 718 C CA . TYR A 1 94 ? -9.444 -6.686 14.073 1.00 89.44 94 TYR A CA 1
ATOM 719 C C . TYR A 1 94 ? -10.547 -7.066 15.065 1.00 89.44 94 TYR A C 1
ATOM 721 O O . TYR A 1 94 ? -11.318 -6.192 15.453 1.00 89.44 94 TYR A O 1
ATOM 729 N N . VAL A 1 95 ? -10.641 -8.331 15.492 1.00 91.00 95 VAL A N 1
ATOM 730 C CA . VAL A 1 95 ? -11.681 -8.770 16.434 1.00 91.00 95 VAL A CA 1
ATOM 731 C C . VAL A 1 95 ? -11.427 -8.163 17.806 1.00 91.00 95 VAL A C 1
ATOM 733 O O . VAL A 1 95 ? -12.360 -7.653 18.430 1.00 91.00 95 VAL A O 1
ATOM 736 N N . VAL A 1 96 ? -10.177 -8.187 18.270 1.00 92.62 96 VAL A N 1
ATOM 737 C CA . VAL A 1 96 ? -9.788 -7.558 19.537 1.00 92.62 96 VAL A CA 1
ATOM 738 C C . VAL A 1 96 ? -9.962 -6.044 19.458 1.00 92.62 96 VAL A C 1
ATOM 740 O O . VAL A 1 96 ? -10.655 -5.478 20.301 1.00 92.62 96 VAL A O 1
ATOM 743 N N . ALA A 1 97 ? -9.443 -5.390 18.416 1.00 92.31 97 ALA A N 1
ATOM 744 C CA . ALA A 1 97 ? -9.563 -3.937 18.266 1.00 92.31 97 ALA A CA 1
ATOM 745 C C . ALA A 1 97 ? -11.029 -3.464 18.215 1.00 92.31 97 ALA A C 1
ATOM 747 O O . ALA A 1 97 ? -11.399 -2.490 18.870 1.00 92.31 97 ALA A O 1
ATOM 748 N N . LEU A 1 98 ? -11.906 -4.195 17.513 1.00 93.94 98 LEU A N 1
ATOM 749 C CA . LEU A 1 98 ? -13.342 -3.886 17.460 1.00 93.94 98 LEU A CA 1
ATOM 750 C C . LEU A 1 98 ? -14.034 -4.002 18.824 1.00 93.94 98 LEU A C 1
ATOM 752 O O . LEU A 1 98 ? -14.999 -3.281 19.075 1.00 93.94 98 LEU A O 1
ATOM 756 N N . ARG A 1 99 ? -13.568 -4.891 19.712 1.00 92.94 99 ARG A N 1
ATOM 757 C CA . ARG A 1 99 ? -14.110 -5.007 21.079 1.00 92.94 99 ARG A CA 1
ATOM 758 C C . ARG A 1 99 ? -13.750 -3.808 21.950 1.00 92.94 99 ARG A C 1
ATOM 760 O O . ARG A 1 99 ? -14.525 -3.481 22.843 1.00 92.94 99 ARG A O 1
ATOM 767 N N . HIS A 1 100 ? -12.613 -3.169 21.683 1.00 93.44 100 HIS A N 1
ATOM 768 C CA . HIS A 1 100 ? -12.172 -1.963 22.382 1.00 93.44 100 HIS A CA 1
ATOM 769 C C . HIS A 1 100 ? -12.777 -0.675 21.809 1.00 93.44 100 HIS A C 1
ATOM 771 O O . HIS A 1 100 ? -12.731 0.359 22.473 1.00 93.44 100 HIS A O 1
ATOM 777 N N . LEU A 1 101 ? -13.384 -0.726 20.618 1.00 95.75 101 LEU A N 1
ATOM 778 C CA . LEU A 1 101 ? -14.053 0.426 20.022 1.00 95.75 101 LEU A CA 1
ATOM 779 C C . LEU A 1 101 ? -15.336 0.779 20.810 1.00 95.75 101 LEU A C 1
ATOM 781 O O . LEU A 1 101 ? -16.210 -0.098 20.950 1.00 95.75 101 LEU A O 1
ATOM 785 N N . PRO A 1 102 ? -15.482 2.036 21.286 1.00 95.94 102 PRO A N 1
ATOM 786 C CA . PRO A 1 102 ? -16.697 2.519 21.938 1.00 95.94 102 PRO A CA 1
ATOM 787 C C . PRO A 1 102 ? -17.956 2.220 21.117 1.00 95.94 102 PRO A C 1
ATOM 789 O O . PRO A 1 102 ? -17.926 2.178 19.883 1.00 95.94 102 PRO A O 1
ATOM 792 N N . GLN A 1 103 ? -19.067 1.946 21.802 1.00 96.31 103 GLN A N 1
ATOM 793 C CA . GLN A 1 103 ? -20.296 1.503 21.142 1.00 96.31 103 GLN A CA 1
ATOM 794 C C . GLN A 1 103 ? -20.881 2.586 20.226 1.00 96.31 103 GLN A C 1
ATOM 796 O O . GLN A 1 103 ? -21.265 2.285 19.102 1.00 96.31 103 GLN A O 1
ATOM 801 N N . ASP A 1 104 ? -20.889 3.837 20.677 1.00 96.81 104 ASP A N 1
ATOM 802 C CA . ASP A 1 104 ? -21.327 5.005 19.911 1.00 96.81 104 ASP A CA 1
ATOM 803 C C . ASP A 1 104 ? -20.511 5.196 18.626 1.00 96.81 104 ASP A C 1
ATOM 805 O O . ASP A 1 104 ? -21.063 5.469 17.560 1.00 96.81 104 ASP A O 1
ATOM 809 N N . GLU A 1 105 ? -19.199 4.982 18.699 1.00 96.81 105 GLU A N 1
ATOM 810 C CA . GLU A 1 105 ? -18.322 5.078 17.535 1.00 96.81 105 GLU A CA 1
ATOM 811 C C . GLU A 1 105 ? -18.554 3.930 16.543 1.00 96.81 105 GLU A C 1
ATOM 813 O O . GLU A 1 105 ? -18.582 4.134 15.328 1.00 96.81 105 GLU A O 1
ATOM 818 N N . ARG A 1 106 ? -18.790 2.717 17.048 1.00 96.19 106 ARG A N 1
ATOM 819 C CA . ARG A 1 106 ? -19.156 1.564 16.217 1.00 96.19 106 ARG A CA 1
ATOM 820 C C . ARG A 1 106 ? -20.478 1.791 15.492 1.00 96.19 106 ARG A C 1
ATOM 822 O O . ARG A 1 106 ? -20.547 1.561 14.287 1.00 96.19 106 ARG A O 1
ATOM 829 N N . ASP A 1 107 ? -21.491 2.270 16.206 1.00 97.50 107 ASP A N 1
ATOM 830 C CA . ASP A 1 107 ? -22.802 2.581 15.639 1.00 97.50 107 ASP A CA 1
ATOM 831 C C . ASP A 1 107 ? -22.687 3.700 14.591 1.00 97.50 107 ASP A C 1
ATOM 833 O O . ASP A 1 107 ? -23.298 3.612 13.527 1.00 97.50 107 ASP A O 1
ATOM 837 N N . ASN A 1 108 ? -21.821 4.697 14.811 1.00 97.75 108 ASN A N 1
ATOM 838 C CA . ASN A 1 108 ? -21.515 5.727 13.816 1.00 97.75 108 ASN A CA 1
ATOM 839 C C . ASN A 1 108 ? -20.918 5.144 12.523 1.00 97.75 108 ASN A C 1
ATOM 841 O O . ASN A 1 108 ? -21.364 5.496 11.430 1.00 97.75 108 ASN A O 1
ATOM 845 N N . PHE A 1 109 ? -19.951 4.225 12.623 1.00 97.25 109 PHE A N 1
ATOM 846 C CA . PHE A 1 109 ? -19.410 3.531 11.449 1.00 97.25 109 PHE A CA 1
ATOM 847 C C . PHE A 1 109 ? -20.472 2.690 10.730 1.00 97.25 109 PHE A C 1
ATOM 849 O O . PHE A 1 109 ? -20.479 2.655 9.503 1.00 97.25 109 PHE A O 1
ATOM 856 N N . LEU A 1 110 ? -21.383 2.040 11.459 1.00 97.00 110 LEU A N 1
ATOM 857 C CA . LEU A 1 110 ? -22.483 1.284 10.851 1.00 97.00 110 LEU A CA 1
ATOM 858 C C . LEU A 1 110 ? -23.486 2.200 10.139 1.00 97.00 110 LEU A C 1
ATOM 860 O O . LEU A 1 110 ? -23.926 1.871 9.044 1.00 97.00 110 LEU A O 1
ATOM 864 N N . MET A 1 111 ? -23.800 3.367 10.704 1.00 98.00 111 MET A N 1
ATOM 865 C CA . MET A 1 111 ? -24.660 4.356 10.044 1.00 98.00 111 MET A CA 1
ATOM 866 C C . MET A 1 111 ? -24.030 4.879 8.752 1.00 98.00 111 MET A C 1
ATOM 868 O O . MET A 1 111 ? -24.670 4.866 7.707 1.00 98.00 111 MET A O 1
ATOM 872 N N . ARG A 1 112 ? -22.744 5.237 8.787 1.00 97.56 112 ARG A N 1
ATOM 873 C CA . ARG A 1 112 ? -22.000 5.699 7.601 1.00 97.56 112 ARG A CA 1
ATOM 874 C C . ARG A 1 112 ? -21.854 4.614 6.531 1.00 97.56 112 ARG A C 1
ATOM 876 O O . ARG A 1 112 ? -21.721 4.922 5.349 1.00 97.56 112 ARG A O 1
ATOM 883 N N . LEU A 1 113 ? -21.890 3.341 6.932 1.00 97.00 113 LEU A N 1
ATOM 884 C CA . LEU A 1 113 ? -21.928 2.210 6.004 1.00 97.00 113 LEU A CA 1
ATOM 885 C C . LEU A 1 113 ? -23.265 2.152 5.260 1.00 97.00 113 LEU A C 1
ATOM 887 O O . LEU A 1 113 ? -23.266 1.892 4.064 1.00 97.00 113 LEU A O 1
ATOM 891 N N . LEU A 1 114 ? -24.383 2.422 5.944 1.00 96.75 114 LEU A N 1
ATOM 892 C CA . LEU A 1 114 ? -25.706 2.507 5.313 1.00 96.75 114 LEU A CA 1
ATOM 893 C C . LEU A 1 114 ? -25.830 3.703 4.355 1.00 96.75 114 LEU A C 1
ATOM 895 O O . LEU A 1 114 ? -26.670 3.681 3.462 1.00 96.75 114 LEU A O 1
ATOM 899 N N . GLU A 1 115 ? -25.000 4.730 4.534 1.00 96.88 115 GLU A N 1
ATOM 900 C CA . GLU A 1 115 ? -24.919 5.912 3.666 1.00 96.88 115 GLU A CA 1
ATOM 901 C C . GLU A 1 115 ? -23.974 5.724 2.461 1.00 96.88 115 GLU A C 1
ATOM 903 O O . GLU A 1 115 ? -23.745 6.674 1.713 1.00 96.88 115 GLU A O 1
ATOM 908 N N . ASP A 1 116 ? -23.416 4.521 2.268 1.00 92.00 116 ASP A N 1
ATOM 909 C CA . ASP A 1 116 ? -22.442 4.201 1.214 1.00 92.00 116 ASP A CA 1
ATOM 910 C C . ASP A 1 116 ? -21.231 5.158 1.193 1.00 92.00 116 ASP A C 1
ATOM 912 O O . ASP A 1 116 ? -20.712 5.536 0.135 1.00 92.00 116 ASP A O 1
ATOM 916 N N . GLU A 1 117 ? -20.740 5.562 2.374 1.00 92.00 117 GLU A N 1
ATOM 917 C CA . GLU A 1 117 ? -19.627 6.504 2.443 1.00 92.00 117 GLU A CA 1
ATOM 918 C C . GLU A 1 117 ? -18.363 5.939 1.755 1.00 92.00 117 GLU A C 1
ATOM 920 O O . GLU A 1 117 ? -17.860 4.861 2.114 1.00 92.00 117 GLU A O 1
ATOM 925 N N . PRO A 1 118 ? -17.760 6.684 0.809 1.00 83.62 118 PRO A N 1
ATOM 926 C CA . PRO A 1 118 ? -16.572 6.225 0.115 1.00 83.62 118 PRO A CA 1
ATOM 927 C C . PRO A 1 118 ? -15.400 6.041 1.083 1.00 83.62 118 PRO A C 1
ATOM 929 O O . PRO A 1 118 ? -15.101 6.884 1.931 1.00 83.62 118 PRO A O 1
ATOM 932 N N . HIS A 1 119 ? -14.678 4.935 0.898 1.00 83.19 119 HIS A N 1
ATOM 933 C CA . HIS A 1 119 ? -13.468 4.596 1.654 1.00 83.19 119 HIS A CA 1
ATOM 934 C C . HIS A 1 119 ? -13.688 4.319 3.152 1.00 83.19 119 HIS A C 1
ATOM 936 O O . HIS A 1 119 ? -12.714 4.251 3.905 1.00 83.19 119 HIS A O 1
ATOM 942 N N . LEU A 1 120 ? -14.930 4.078 3.591 1.00 92.00 120 LEU A N 1
ATOM 943 C CA . LEU A 1 120 ? -15.249 3.828 4.999 1.00 92.00 120 LEU A CA 1
ATOM 944 C C . LEU A 1 120 ? -14.462 2.657 5.606 1.00 92.00 120 LEU A C 1
ATOM 946 O O . LEU A 1 120 ? -13.955 2.765 6.720 1.00 92.00 120 LEU A O 1
ATOM 950 N N . ALA A 1 121 ? -14.274 1.567 4.855 1.00 87.94 121 ALA A N 1
ATOM 951 C CA . ALA A 1 121 ? -13.482 0.423 5.310 1.00 87.94 121 ALA A CA 1
ATOM 952 C C . ALA A 1 121 ? -12.014 0.792 5.599 1.00 87.94 121 ALA A C 1
ATOM 954 O O . ALA A 1 121 ? -11.418 0.274 6.542 1.00 87.94 121 ALA A O 1
ATOM 955 N N . ALA A 1 122 ? -11.424 1.698 4.811 1.00 84.06 122 ALA A N 1
ATOM 956 C CA . ALA A 1 122 ? -10.067 2.188 5.045 1.00 84.06 122 ALA A CA 1
ATOM 957 C C . ALA A 1 122 ? -10.005 3.061 6.305 1.00 84.06 122 ALA A C 1
ATOM 959 O O . ALA A 1 122 ? -9.141 2.838 7.152 1.00 84.06 122 ALA A O 1
ATOM 960 N N . LYS A 1 123 ? -10.977 3.971 6.468 1.00 90.31 123 LYS A N 1
ATOM 961 C CA . LYS A 1 123 ? -11.117 4.819 7.662 1.00 90.31 123 LYS A CA 1
ATOM 962 C C . LYS A 1 123 ? -11.284 3.986 8.936 1.00 90.31 123 LYS A C 1
ATOM 964 O O . LYS A 1 123 ? -10.622 4.261 9.929 1.00 90.31 123 LYS A O 1
ATOM 969 N N . LEU A 1 124 ? -12.102 2.930 8.897 1.00 93.50 124 LEU A N 1
ATOM 970 C CA . LEU A 1 124 ? -12.281 2.021 10.033 1.00 93.50 124 LEU A CA 1
ATOM 971 C C . LEU A 1 124 ? -10.984 1.276 10.366 1.00 93.50 124 LEU A C 1
ATOM 973 O O . LEU A 1 124 ? -10.582 1.233 11.523 1.00 93.50 124 LEU A O 1
ATOM 977 N N . ARG A 1 125 ? -10.286 0.725 9.362 1.00 89.69 125 ARG A N 1
ATOM 978 C CA . ARG A 1 125 ? -8.992 0.055 9.583 1.00 89.69 125 ARG A CA 1
ATOM 979 C C . ARG A 1 125 ? -7.949 0.989 10.190 1.00 89.69 125 ARG A C 1
ATOM 981 O O . ARG A 1 125 ? -7.175 0.533 11.023 1.00 89.69 125 ARG A O 1
ATOM 988 N N . GLN A 1 126 ? -7.910 2.251 9.766 1.00 86.75 126 GLN A N 1
ATOM 989 C CA . GLN A 1 126 ? -7.028 3.259 10.350 1.00 86.75 126 GLN A CA 1
ATOM 990 C C . GLN A 1 126 ? -7.401 3.520 11.810 1.00 86.75 126 GLN A C 1
ATOM 992 O O . GLN A 1 126 ? -6.559 3.349 12.686 1.00 86.75 126 GLN A O 1
ATOM 997 N N . ARG A 1 127 ? -8.675 3.819 12.081 1.00 92.81 127 ARG A N 1
ATOM 998 C CA . ARG A 1 127 ? -9.166 4.091 13.436 1.00 92.81 127 ARG A CA 1
ATOM 999 C C . ARG A 1 127 ? -8.887 2.947 14.411 1.00 92.81 127 ARG A C 1
ATOM 1001 O O . ARG A 1 127 ? -8.541 3.196 15.562 1.00 92.81 127 ARG A O 1
ATOM 1008 N N . LEU A 1 128 ? -9.027 1.702 13.957 1.00 91.94 128 LEU A N 1
ATOM 1009 C CA . LEU A 1 128 ? -8.744 0.525 14.777 1.00 91.94 128 LEU A CA 1
ATOM 1010 C C . LEU A 1 128 ? -7.254 0.375 15.105 1.00 91.94 128 LEU A C 1
ATOM 1012 O O . LEU A 1 128 ? -6.949 -0.203 16.133 1.00 91.94 128 LEU A O 1
ATOM 1016 N N . ARG A 1 129 ? -6.341 0.886 14.270 1.00 86.62 129 ARG A N 1
ATOM 1017 C CA . ARG A 1 129 ? -4.886 0.832 14.509 1.00 86.62 129 ARG A CA 1
ATOM 1018 C C . ARG A 1 129 ? -4.367 1.961 15.406 1.00 86.62 129 ARG A C 1
ATOM 1020 O O . ARG A 1 129 ? -3.251 1.855 15.898 1.00 86.62 129 ARG A O 1
ATOM 1027 N N . GLU A 1 130 ? -5.135 3.037 15.560 1.00 83.44 130 GLU A N 1
ATOM 1028 C CA . GLU A 1 130 ? -4.784 4.213 16.373 1.00 83.44 130 GLU A CA 1
ATOM 1029 C C . GLU A 1 130 ? -5.227 4.095 17.844 1.00 83.44 130 GLU A C 1
ATOM 1031 O O . GLU A 1 130 ? -4.802 4.907 18.665 1.00 83.44 130 GLU A O 1
ATOM 1036 N N . GLY A 1 131 ? -6.096 3.128 18.168 1.00 64.31 131 GLY A N 1
ATOM 1037 C CA . GLY A 1 131 ? -6.599 2.862 19.524 1.00 64.31 131 GLY A CA 1
ATOM 1038 C C . GLY A 1 131 ? -5.939 1.656 20.170 1.00 64.31 131 GLY A C 1
ATOM 1039 O O . GLY A 1 131 ? -5.837 1.672 21.415 1.00 64.31 131 GLY A O 1
#

Secondary structure (DSSP, 8-state):
-TTHHHHHHHHHHHHHHHHTT--HHHHHHHHHHHHT-SS----TT-PPPPPPTTTTS--HHHHHHHHHHT--HHHHHHHHHHHTTS--PPPP-HHHHHHHS-HHHHHHHHHHHHTT-TTHHHHHHHHHHH-

Sequence (131 aa):
SMEAEGWLPALAPVRNEILHGDYRALYLVWRWFIDLDDGVELGDDVLEPPVPPRLDKLTVAQQALIDWCGIDQRIVNAAAAAGATGAEAPAFDYVVALRHLPQDERDNFLMRLLEDEPHLAAKLRQRLREG

Foldseek 3Di:
DVVVVVLCVLQVCVVVCVLQVNCLLVLLVVVLVVVVDPPDPPDPPDDRDQLDAPLVPDDSNSVSSCVVSVPDVVVSVVSNVVNVVPPDDPDDDPVVLVVVDDPVVVVVLVVVVVVVPPSSVSVSVVVSVVD

Radius of gyration: 18.58 Å; chains: 1; bounding box: 48×27×51 Å

pLDDT: mean 84.98, std 13.73, range [42.72, 98.0]